Protein AF-R9MU94-F1 (afdb_monomer_lite)

Secondary structure (DSSP, 8-state):
---HHHHHHHTT--SHHHHHHHHHT-S-HHHHHHHHHHHHHHHHHHHHHHHHHHHHHHHHHHHHHHHHHHS---

Structure (mmCIF, N/CA/C/O backbone):
data_AF-R9MU94-F1
#
_entry.id   AF-R9MU94-F1
#
loop_
_atom_site.group_PDB
_atom_site.id
_atom_site.type_symbol
_atom_site.label_atom_id
_atom_site.label_alt_id
_atom_site.label_comp_id
_atom_site.label_asym_id
_atom_site.label_entity_id
_atom_site.label_seq_id
_atom_site.pdbx_PDB_ins_code
_atom_site.Cartn_x
_atom_site.Cartn_y
_atom_site.Cartn_z
_atom_site.occupancy
_atom_site.B_iso_or_equiv
_atom_site.auth_seq_id
_atom_site.auth_comp_id
_atom_site.auth_asym_id
_atom_site.auth_atom_id
_atom_site.pdbx_PDB_model_num
ATOM 1 N N . MET A 1 1 ? -10.295 -2.283 23.012 1.00 86.81 1 MET A N 1
ATOM 2 C CA . MET A 1 1 ? -8.831 -2.195 23.051 1.00 86.81 1 MET A CA 1
ATOM 3 C C . MET A 1 1 ? -8.300 -3.033 21.922 1.00 86.81 1 MET A C 1
ATOM 5 O O . MET A 1 1 ? -8.383 -4.253 21.996 1.00 86.81 1 MET A O 1
ATOM 9 N N . PHE A 1 2 ? -7.815 -2.367 20.887 1.00 93.56 2 PHE A N 1
ATOM 10 C CA . PHE A 1 2 ? -7.100 -3.002 19.795 1.00 93.56 2 PHE A CA 1
ATOM 11 C C . PHE A 1 2 ? -5.815 -3.678 20.293 1.00 93.56 2 PHE A C 1
ATOM 13 O O . PHE A 1 2 ? -5.082 -3.128 21.118 1.00 93.56 2 PHE A O 1
ATOM 20 N N . THR A 1 3 ? -5.546 -4.881 19.802 1.00 95.38 3 THR A N 1
ATOM 21 C CA . THR A 1 3 ? -4.429 -5.726 20.225 1.00 95.38 3 THR A CA 1
ATOM 22 C C . THR A 1 3 ? -3.474 -6.024 19.074 1.00 95.38 3 THR A C 1
ATOM 24 O O . THR A 1 3 ? -3.732 -5.750 17.902 1.00 95.38 3 THR A O 1
ATOM 27 N N . PHE A 1 4 ? -2.343 -6.644 19.404 1.00 93.25 4 PHE A N 1
ATOM 28 C CA . PHE A 1 4 ? -1.403 -7.111 18.392 1.00 93.25 4 PHE A CA 1
ATOM 29 C C . PHE A 1 4 ? -1.977 -8.235 17.505 1.00 93.25 4 PHE A C 1
ATOM 31 O O . PHE A 1 4 ? -1.610 -8.341 16.335 1.00 93.25 4 PHE A O 1
ATOM 38 N N . GLU A 1 5 ? -2.892 -9.063 18.022 1.00 97.25 5 GLU A N 1
ATOM 39 C CA . GLU A 1 5 ? -3.578 -10.080 17.208 1.00 97.25 5 GLU A CA 1
ATOM 40 C C . GLU A 1 5 ? -4.529 -9.442 16.186 1.00 97.25 5 GLU A C 1
ATOM 42 O O . GLU A 1 5 ? -4.590 -9.890 15.036 1.00 97.25 5 GLU A O 1
ATOM 47 N N . ASP A 1 6 ? -5.193 -8.346 16.559 1.00 95.06 6 ASP A N 1
ATOM 48 C CA . ASP A 1 6 ? -6.035 -7.572 15.641 1.00 95.06 6 ASP A CA 1
ATOM 49 C C . ASP A 1 6 ? -5.185 -6.974 14.510 1.00 95.06 6 ASP A C 1
ATOM 51 O O . ASP A 1 6 ? -5.529 -7.093 13.333 1.00 95.06 6 ASP A O 1
ATOM 55 N N . PHE A 1 7 ? -4.004 -6.436 14.839 1.00 92.69 7 PHE A N 1
ATOM 56 C CA . PHE A 1 7 ? -3.054 -5.939 13.840 1.00 92.69 7 PHE A CA 1
ATOM 57 C C . PHE A 1 7 ? -2.609 -7.023 12.853 1.00 92.69 7 PHE A C 1
ATOM 59 O O . PHE A 1 7 ? -2.632 -6.811 11.640 1.00 92.69 7 PHE A O 1
ATOM 66 N N . LYS A 1 8 ? -2.220 -8.204 13.353 1.00 94.50 8 LYS A N 1
ATOM 67 C CA . LYS A 1 8 ? -1.822 -9.328 12.489 1.00 94.50 8 LYS A CA 1
ATOM 68 C C . LYS A 1 8 ? -2.955 -9.777 11.572 1.00 94.50 8 LYS A C 1
ATOM 70 O O . LYS A 1 8 ? -2.680 -10.226 10.461 1.00 94.50 8 LYS A O 1
ATOM 75 N N . SER A 1 9 ? -4.198 -9.668 12.030 1.00 95.69 9 SER A N 1
ATOM 76 C CA . SER A 1 9 ? -5.374 -9.986 11.222 1.00 95.69 9 SER A CA 1
ATOM 77 C C . SER A 1 9 ? -5.540 -8.983 10.080 1.00 95.69 9 SER A C 1
ATOM 79 O O . SER A 1 9 ? -5.683 -9.407 8.937 1.00 95.69 9 SER A O 1
ATOM 81 N N . LEU A 1 10 ? -5.395 -7.678 10.349 1.00 94.81 10 LEU A N 1
ATOM 82 C CA . LEU A 1 10 ? -5.397 -6.645 9.304 1.00 94.81 10 LEU A CA 1
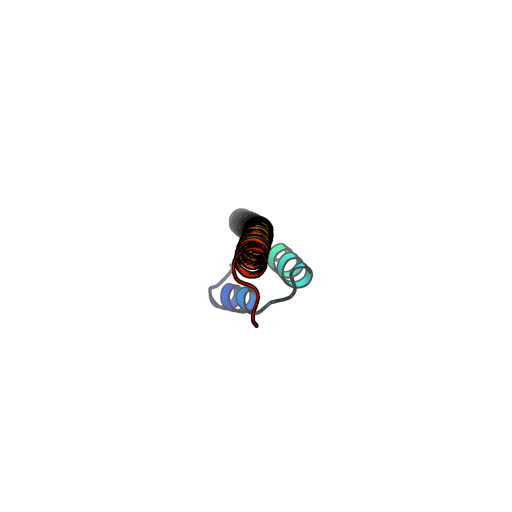ATOM 83 C C . LEU A 1 10 ? -4.274 -6.851 8.278 1.00 94.81 10 LEU A C 1
ATOM 85 O O . LEU A 1 10 ? -4.513 -6.774 7.079 1.00 94.81 10 LEU A O 1
ATOM 89 N N . ALA A 1 11 ? -3.057 -7.170 8.729 1.00 90.38 11 ALA A N 1
ATOM 90 C CA . ALA A 1 11 ? -1.894 -7.341 7.853 1.00 90.38 11 ALA A CA 1
ATOM 91 C C . ALA A 1 11 ? -2.006 -8.521 6.864 1.00 90.38 11 ALA A C 1
ATOM 93 O O . ALA A 1 11 ? -1.209 -8.620 5.933 1.00 90.38 11 ALA A O 1
ATOM 94 N N . ARG A 1 12 ? -2.965 -9.432 7.070 1.00 93.62 12 ARG A N 1
ATOM 95 C CA . ARG A 1 12 ? -3.240 -10.557 6.163 1.00 93.62 12 ARG A CA 1
ATOM 96 C C . ARG A 1 12 ? -4.230 -10.209 5.054 1.00 93.62 12 ARG A C 1
ATOM 98 O O . ARG A 1 12 ? -4.359 -10.993 4.118 1.00 93.62 12 ARG A O 1
ATOM 105 N N . ILE A 1 13 ? -4.925 -9.079 5.157 1.00 95.12 13 ILE A N 1
ATOM 106 C CA . ILE A 1 13 ? -5.913 -8.659 4.168 1.00 95.12 13 ILE A CA 1
ATOM 107 C C . ILE A 1 13 ? -5.176 -8.042 2.979 1.00 95.12 13 ILE A C 1
ATOM 109 O O . ILE A 1 13 ? -4.484 -7.033 3.112 1.00 95.12 13 ILE A O 1
ATOM 113 N N . THR A 1 14 ? -5.310 -8.667 1.811 1.00 91.88 14 THR A N 1
ATOM 114 C CA . THR A 1 14 ? -4.664 -8.211 0.572 1.00 91.88 14 THR A CA 1
ATOM 115 C C . THR A 1 14 ? -5.578 -7.354 -0.292 1.00 91.88 14 THR A C 1
ATOM 117 O O . THR A 1 14 ? -5.085 -6.570 -1.102 1.00 91.88 14 THR A O 1
ATOM 120 N N . ASP A 1 15 ? -6.897 -7.508 -0.148 1.00 93.94 15 ASP A N 1
ATOM 121 C CA . ASP A 1 15 ? -7.858 -6.648 -0.827 1.00 93.94 15 ASP A CA 1
ATOM 122 C C . ASP A 1 15 ? -7.936 -5.285 -0.129 1.00 93.94 15 ASP A C 1
ATOM 124 O O . ASP A 1 15 ? -8.075 -5.180 1.092 1.00 93.94 15 ASP A O 1
ATOM 128 N N . ARG A 1 16 ? -7.814 -4.214 -0.913 1.00 90.44 16 ARG A N 1
ATOM 129 C CA . ARG A 1 16 ? -7.742 -2.852 -0.377 1.00 90.44 16 ARG A CA 1
ATOM 130 C C . ARG A 1 16 ? -9.049 -2.438 0.294 1.00 90.44 16 ARG A C 1
ATOM 132 O O . ARG A 1 16 ? -9.011 -1.794 1.342 1.00 90.44 16 ARG A O 1
ATOM 139 N N . ASP A 1 17 ? -10.182 -2.744 -0.324 1.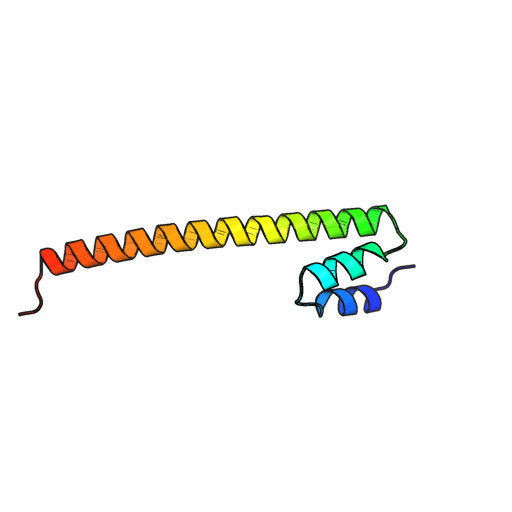00 93.38 17 ASP A N 1
ATOM 140 C CA . ASP A 1 17 ? -11.481 -2.262 0.141 1.00 93.38 17 ASP A CA 1
ATOM 141 C C . ASP A 1 17 ? -11.937 -3.068 1.366 1.00 93.38 17 ASP A C 1
ATOM 143 O O . ASP A 1 17 ? -12.490 -2.498 2.313 1.00 93.38 17 ASP A O 1
ATOM 147 N N . GLU A 1 18 ? -11.593 -4.357 1.413 1.00 96.44 18 GLU A N 1
ATOM 148 C CA . GLU A 1 18 ? -11.704 -5.196 2.608 1.00 96.44 18 GLU A CA 1
ATOM 149 C C . GLU A 1 18 ? -10.845 -4.646 3.757 1.00 96.44 18 GLU A C 1
ATOM 151 O O . GLU A 1 18 ? -11.344 -4.465 4.871 1.00 96.44 18 GLU A O 1
ATOM 156 N N . LEU A 1 19 ? -9.582 -4.291 3.492 1.00 95.56 19 LEU A N 1
ATOM 157 C CA . LEU A 1 19 ? -8.682 -3.746 4.509 1.00 95.56 19 LEU A CA 1
ATOM 158 C C . LEU A 1 19 ? -9.177 -2.396 5.039 1.00 95.56 19 LEU A C 1
ATOM 160 O O . LEU A 1 19 ? -9.184 -2.177 6.251 1.00 95.56 19 LEU A O 1
ATOM 164 N N . MET A 1 20 ? -9.643 -1.501 4.163 1.00 94.12 20 MET A N 1
ATOM 165 C CA . MET A 1 20 ? -10.237 -0.229 4.591 1.00 94.12 20 MET A CA 1
ATOM 166 C C . MET A 1 20 ? -11.486 -0.442 5.445 1.00 94.12 20 MET A C 1
ATOM 168 O O . MET A 1 20 ? -11.652 0.228 6.465 1.00 94.12 20 MET A O 1
ATOM 172 N N . SER A 1 21 ? -12.343 -1.387 5.057 1.00 96.38 21 SER A N 1
ATOM 173 C CA . SER A 1 21 ? -13.552 -1.721 5.811 1.00 96.38 21 SER A CA 1
ATOM 174 C C . SER A 1 21 ? -13.216 -2.277 7.195 1.00 96.38 21 SER A C 1
ATOM 176 O O . SER A 1 21 ? -13.854 -1.891 8.173 1.00 96.38 21 SER A O 1
ATOM 178 N N . ALA A 1 22 ? -12.187 -3.121 7.301 1.00 96.56 22 ALA A N 1
ATOM 179 C CA . ALA A 1 22 ? -11.716 -3.667 8.569 1.00 96.56 22 ALA A CA 1
ATOM 180 C C . ALA A 1 22 ? -11.082 -2.590 9.469 1.00 96.56 22 ALA A C 1
ATOM 182 O O . ALA A 1 22 ? -11.395 -2.517 10.657 1.00 96.56 22 ALA A O 1
ATOM 183 N N . VAL A 1 23 ? -10.260 -1.695 8.908 1.00 95.88 23 VAL A N 1
ATOM 184 C CA . VAL A 1 23 ? -9.690 -0.550 9.643 1.00 95.88 23 VAL A CA 1
ATOM 185 C C . VAL A 1 23 ? -10.786 0.391 10.148 1.00 95.88 23 VAL A C 1
ATOM 187 O O . VAL A 1 23 ? -10.684 0.902 11.261 1.00 95.88 23 VAL A O 1
ATOM 190 N N . ALA A 1 24 ? -11.871 0.583 9.391 1.00 96.06 24 ALA A N 1
ATOM 191 C CA . ALA A 1 24 ? -12.987 1.433 9.809 1.00 96.06 24 ALA A CA 1
ATOM 192 C C . ALA A 1 24 ? -13.651 0.968 11.122 1.00 96.06 24 ALA A C 1
ATOM 194 O O . ALA A 1 24 ? -14.181 1.807 11.859 1.00 96.06 24 ALA A O 1
ATOM 195 N N . GLN A 1 25 ? -13.585 -0.338 11.422 1.00 95.75 25 GLN A N 1
ATOM 196 C CA . GLN A 1 25 ? -14.131 -0.949 12.640 1.00 95.75 25 GLN A CA 1
ATOM 197 C C . GLN A 1 25 ? -13.234 -0.777 13.875 1.00 95.75 25 GLN A C 1
ATOM 199 O O . GLN A 1 25 ? -13.662 -1.117 14.977 1.00 95.75 25 GLN A O 1
ATOM 204 N N . VAL A 1 26 ? -12.008 -0.256 13.727 1.00 95.94 26 VAL A N 1
ATOM 205 C CA . VAL A 1 26 ? -11.129 0.026 14.871 1.00 95.94 26 VAL A CA 1
ATOM 206 C C . VAL A 1 26 ? -11.778 1.111 15.743 1.00 95.94 26 VAL A C 1
ATOM 208 O O . VAL A 1 26 ? -12.052 2.206 15.239 1.00 95.94 26 VAL A O 1
ATOM 211 N N . PRO A 1 27 ? -12.054 0.832 17.032 1.00 94.62 27 PRO A N 1
ATOM 212 C CA . PRO A 1 27 ? -12.812 1.749 17.876 1.00 94.62 27 PRO A CA 1
ATOM 213 C C . PRO A 1 27 ? -11.982 2.949 18.339 1.00 94.62 27 PRO A C 1
ATOM 215 O O . PRO A 1 27 ? -12.532 4.027 18.553 1.00 94.62 27 PRO A O 1
ATOM 218 N N . GLU A 1 28 ? -10.667 2.786 18.492 1.00 96.69 28 GLU A N 1
ATOM 219 C CA . GLU A 1 28 ? -9.763 3.867 18.871 1.00 96.69 28 GLU A CA 1
ATOM 220 C C . GLU A 1 28 ? -9.549 4.830 17.688 1.00 96.69 28 GLU A C 1
ATOM 222 O O . GLU A 1 28 ? -8.886 4.497 16.704 1.00 96.69 28 GLU A O 1
ATOM 227 N N . GLU A 1 29 ? -10.112 6.039 17.784 1.00 96.88 29 GLU A N 1
ATOM 228 C CA . GLU A 1 29 ? -10.144 7.026 16.693 1.00 96.88 29 GLU A CA 1
ATOM 229 C C . GLU A 1 29 ? -8.752 7.423 16.191 1.00 96.88 29 GLU A C 1
ATOM 231 O O . GLU A 1 29 ? -8.511 7.409 14.980 1.00 96.88 29 GLU A O 1
ATOM 236 N N . ASP A 1 30 ? -7.828 7.722 17.105 1.00 97.44 30 ASP A N 1
ATOM 237 C CA . ASP A 1 30 ? -6.456 8.106 16.759 1.00 97.44 30 ASP A CA 1
ATOM 238 C C . ASP A 1 30 ? -5.730 6.974 16.025 1.00 97.44 30 ASP A C 1
ATOM 240 O O . ASP A 1 30 ? -5.056 7.200 15.017 1.00 97.44 30 ASP A O 1
ATOM 244 N N . LEU A 1 31 ? -5.915 5.732 16.485 1.00 95.69 31 LEU A N 1
ATOM 245 C CA . LEU A 1 31 ? -5.322 4.555 15.856 1.00 95.69 31 LEU A CA 1
ATOM 246 C C . LEU A 1 31 ? -5.911 4.318 14.464 1.00 95.69 31 LEU A C 1
ATOM 248 O O . LEU A 1 31 ? -5.166 4.135 13.503 1.00 95.69 31 LEU A O 1
ATOM 252 N N . ARG A 1 32 ? -7.240 4.360 14.336 1.00 96.56 32 ARG A N 1
ATOM 253 C CA . ARG A 1 32 ? -7.929 4.237 13.048 1.00 96.56 32 ARG A CA 1
ATOM 254 C C . ARG A 1 32 ? -7.449 5.299 12.058 1.00 96.56 32 ARG A C 1
ATOM 256 O O . ARG A 1 32 ? -7.166 4.987 10.903 1.00 96.56 32 ARG A O 1
ATOM 263 N N . THR A 1 33 ? -7.298 6.536 12.520 1.00 97.25 33 THR A N 1
ATOM 264 C CA . THR A 1 33 ? -6.790 7.653 11.717 1.00 97.25 33 THR A CA 1
ATOM 265 C C . THR A 1 33 ? -5.353 7.399 11.261 1.00 97.25 33 THR A C 1
ATOM 267 O O . THR A 1 33 ? -5.059 7.512 10.070 1.00 97.25 33 THR A O 1
ATOM 270 N N . ALA A 1 34 ? -4.466 6.976 12.166 1.00 96.38 34 ALA A N 1
ATOM 271 C CA . ALA A 1 34 ? -3.082 6.637 11.833 1.00 96.38 34 ALA A CA 1
ATOM 272 C C . ALA A 1 34 ? -2.982 5.485 10.814 1.00 96.38 34 ALA A C 1
ATOM 274 O O . ALA A 1 34 ? -2.172 5.542 9.883 1.00 96.38 34 ALA A O 1
ATOM 275 N N . LEU A 1 35 ? -3.835 4.465 10.942 1.00 95.06 35 LEU A N 1
ATOM 276 C CA . LEU A 1 35 ? -3.911 3.355 9.991 1.00 95.06 35 LEU A CA 1
ATOM 277 C C . LEU A 1 35 ? -4.369 3.836 8.607 1.00 95.06 35 LEU A C 1
ATOM 279 O O . LEU A 1 35 ? -3.738 3.490 7.609 1.00 95.06 35 LEU A O 1
ATOM 283 N N . PHE A 1 36 ? -5.390 4.694 8.525 1.00 95.44 36 PHE A N 1
ATOM 284 C CA . PHE A 1 36 ? -5.827 5.263 7.246 1.00 95.44 36 PHE A CA 1
ATOM 285 C C . PHE A 1 36 ? -4.764 6.138 6.577 1.00 95.44 36 PHE A C 1
ATOM 287 O O . PHE A 1 36 ? -4.534 5.995 5.375 1.00 95.44 36 PHE A O 1
ATOM 294 N N . PHE A 1 37 ? -4.073 7.000 7.329 1.00 96.25 37 PHE A N 1
ATOM 295 C CA . PHE A 1 37 ? -2.956 7.781 6.787 1.00 96.25 37 PHE A CA 1
ATOM 296 C C . PHE A 1 37 ? -1.844 6.881 6.243 1.00 96.25 37 PHE A C 1
ATOM 298 O O . PHE A 1 37 ? -1.309 7.143 5.164 1.00 96.25 37 PHE A O 1
ATOM 305 N N . THR A 1 38 ? -1.531 5.799 6.957 1.00 92.88 38 THR A N 1
ATOM 306 C CA . THR A 1 38 ? -0.534 4.814 6.522 1.00 92.88 38 THR A CA 1
ATOM 307 C C . THR A 1 38 ? -0.955 4.147 5.213 1.00 92.88 38 THR A C 1
ATOM 309 O O . THR A 1 38 ? -0.177 4.120 4.260 1.00 92.88 38 THR A O 1
ATOM 312 N N . LEU A 1 39 ? -2.205 3.681 5.120 1.00 91.75 39 LEU A N 1
ATOM 313 C CA . LEU A 1 39 ? -2.749 3.075 3.900 1.00 91.75 39 LEU A CA 1
ATOM 314 C C . LEU A 1 39 ? -2.717 4.039 2.710 1.00 91.75 39 LEU A C 1
ATOM 316 O O . LEU A 1 39 ? -2.309 3.652 1.613 1.00 91.75 39 LEU A O 1
ATOM 320 N N . LEU A 1 40 ? -3.084 5.304 2.929 1.00 92.56 40 LEU A N 1
ATOM 321 C CA . LEU A 1 40 ? -3.027 6.343 1.903 1.00 92.56 40 LEU A CA 1
ATOM 322 C C . LEU A 1 40 ? -1.590 6.573 1.408 1.00 92.56 40 LEU A C 1
ATOM 324 O O . LEU A 1 40 ? -1.354 6.643 0.200 1.00 92.56 40 LEU A O 1
ATOM 328 N N . ALA A 1 41 ? -0.624 6.651 2.327 1.00 94.31 41 ALA A N 1
ATOM 329 C CA . ALA A 1 41 ? 0.788 6.822 1.993 1.00 94.31 41 ALA A CA 1
ATOM 330 C C . ALA A 1 41 ? 1.357 5.618 1.223 1.00 94.31 41 ALA A C 1
ATOM 332 O O . ALA A 1 41 ? 2.109 5.803 0.262 1.00 94.31 41 ALA A O 1
ATOM 333 N N . CYS A 1 42 ? 0.984 4.392 1.600 1.00 90.50 42 CYS A N 1
ATOM 334 C CA . CYS A 1 42 ? 1.359 3.179 0.873 1.00 90.50 42 CYS A CA 1
ATOM 335 C C . CYS A 1 42 ? 0.780 3.172 -0.546 1.00 90.50 42 CYS A C 1
ATOM 337 O O . CYS A 1 42 ? 1.525 2.960 -1.503 1.00 90.50 42 CYS A O 1
ATOM 339 N N . GLY A 1 43 ? -0.515 3.471 -0.695 1.00 90.19 43 GLY A N 1
ATOM 340 C CA . G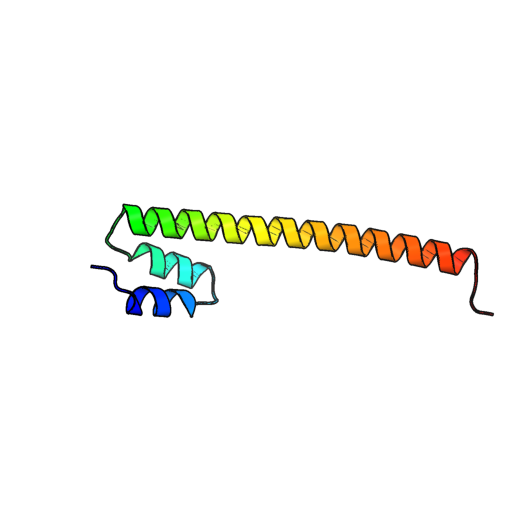LY A 1 43 ? -1.169 3.557 -2.003 1.00 90.19 43 GLY A CA 1
ATOM 341 C C . GLY A 1 43 ? -0.490 4.576 -2.921 1.00 90.19 43 GLY A C 1
ATOM 342 O O . GLY A 1 43 ? -0.140 4.255 -4.056 1.00 90.19 43 GLY A O 1
ATOM 343 N N . LYS A 1 44 ? -0.195 5.775 -2.401 1.00 93.62 44 LYS A N 1
ATOM 344 C CA . LYS A 1 44 ? 0.522 6.811 -3.160 1.00 93.62 44 LYS A CA 1
ATOM 345 C C . LYS A 1 44 ? 1.943 6.403 -3.539 1.00 93.62 44 LYS A C 1
ATOM 347 O O . LYS A 1 44 ? 2.366 6.682 -4.657 1.00 93.62 44 LYS A O 1
ATOM 352 N N . ASN A 1 45 ? 2.669 5.720 -2.656 1.00 95.00 45 ASN A N 1
ATOM 353 C CA . ASN A 1 45 ? 4.001 5.206 -2.985 1.00 95.00 45 ASN A CA 1
ATOM 354 C C . ASN A 1 45 ? 3.963 4.174 -4.116 1.00 95.00 45 ASN A C 1
ATOM 356 O O . ASN A 1 45 ? 4.812 4.221 -5.001 1.00 95.00 45 ASN A O 1
ATOM 360 N N . ILE A 1 46 ? 2.982 3.268 -4.119 1.00 93.50 46 ILE A N 1
ATOM 361 C CA . ILE A 1 46 ? 2.824 2.279 -5.195 1.00 93.50 46 ILE A CA 1
ATOM 362 C C . ILE A 1 46 ? 2.555 2.979 -6.531 1.00 93.50 46 ILE A C 1
ATOM 364 O O . ILE A 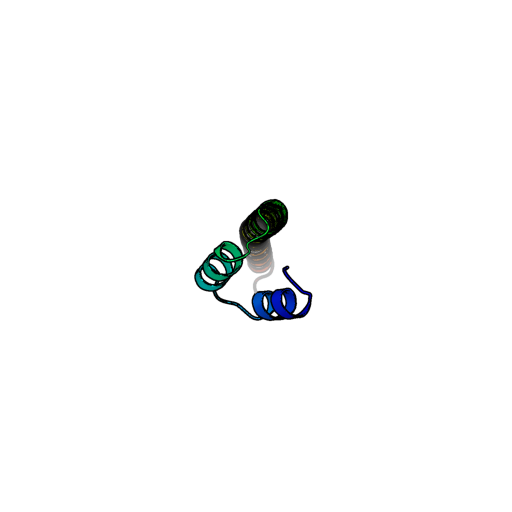1 46 ? 3.210 2.664 -7.522 1.00 93.50 46 ILE A O 1
ATOM 368 N N . GLU A 1 47 ? 1.646 3.959 -6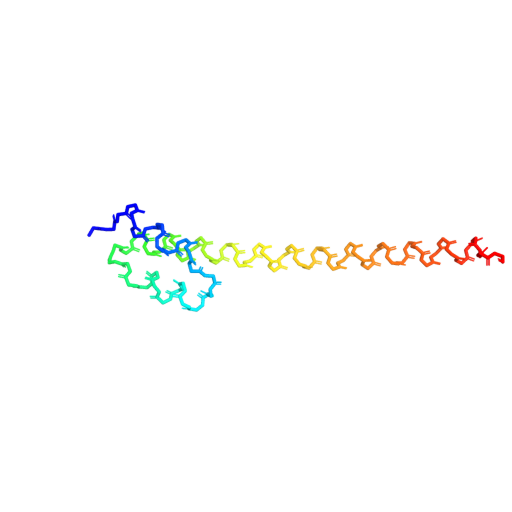.559 1.00 95.88 47 GLU A N 1
ATOM 369 C CA . GLU A 1 47 ? 1.365 4.756 -7.762 1.00 95.88 47 GLU A CA 1
ATOM 370 C C . GLU A 1 47 ? 2.631 5.441 -8.303 1.00 95.88 47 GLU A C 1
ATOM 372 O O . GLU A 1 47 ? 2.936 5.331 -9.492 1.00 95.88 47 GLU A O 1
ATOM 377 N N . ILE A 1 48 ? 3.395 6.106 -7.429 1.00 97.00 48 ILE A N 1
ATOM 378 C CA . ILE A 1 48 ? 4.645 6.787 -7.795 1.00 97.00 48 ILE A CA 1
ATOM 379 C C . ILE A 1 48 ? 5.673 5.788 -8.331 1.00 97.00 48 ILE A C 1
ATOM 381 O O . ILE A 1 48 ? 6.268 6.021 -9.382 1.00 97.00 48 ILE A O 1
ATOM 385 N N . ASN A 1 49 ? 5.869 4.665 -7.640 1.00 97.31 49 ASN A N 1
ATOM 386 C CA . ASN A 1 49 ? 6.840 3.650 -8.038 1.00 97.31 49 ASN A CA 1
ATOM 387 C C . ASN A 1 49 ? 6.486 3.020 -9.385 1.00 97.31 49 ASN A C 1
ATOM 389 O O . ASN A 1 49 ? 7.374 2.825 -10.212 1.00 97.31 49 ASN A O 1
ATOM 393 N N . ASN A 1 50 ? 5.206 2.747 -9.639 1.00 97.62 50 ASN A N 1
ATOM 394 C CA . ASN A 1 50 ? 4.754 2.218 -10.924 1.00 97.62 50 ASN A CA 1
ATOM 395 C C . ASN A 1 50 ? 5.032 3.200 -12.067 1.00 97.62 50 ASN A C 1
ATOM 397 O O . ASN A 1 50 ? 5.515 2.801 -13.126 1.00 97.62 50 ASN A O 1
ATOM 401 N N . GLU A 1 51 ? 4.781 4.491 -11.848 1.00 98.19 51 GLU A N 1
ATOM 402 C CA . GLU A 1 51 ? 5.071 5.524 -12.841 1.00 98.19 51 GLU A CA 1
ATOM 403 C C . GLU A 1 51 ? 6.579 5.686 -13.087 1.00 98.19 51 GLU A C 1
ATOM 405 O O . GLU A 1 51 ? 7.009 5.833 -14.233 1.00 98.19 51 GLU A O 1
ATOM 410 N N . LEU A 1 52 ? 7.401 5.620 -12.035 1.00 98.31 52 LEU A N 1
ATOM 411 C CA . LEU A 1 52 ? 8.860 5.627 -12.167 1.00 98.31 52 LEU A CA 1
ATOM 412 C C . LEU A 1 52 ? 9.345 4.424 -12.978 1.00 98.31 52 LEU A C 1
ATOM 414 O O . LEU A 1 52 ? 10.083 4.601 -13.947 1.00 98.31 52 LEU A O 1
ATOM 418 N N . TRP A 1 53 ? 8.874 3.221 -12.648 1.00 98.00 53 TRP A N 1
ATOM 419 C CA . TRP A 1 53 ? 9.213 2.006 -13.386 1.00 98.00 53 TRP A CA 1
ATOM 420 C C . TRP A 1 53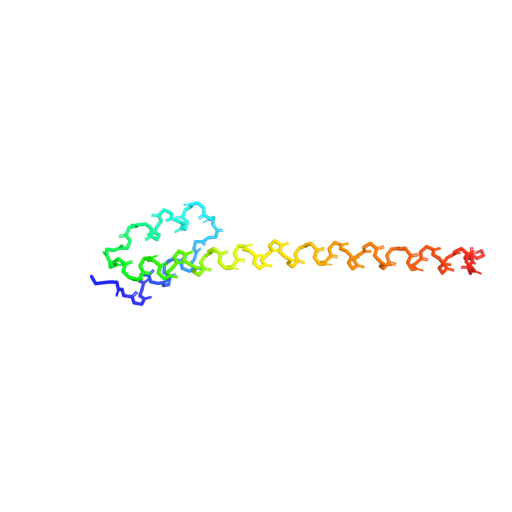 ? 8.814 2.085 -14.855 1.00 98.00 53 TRP A C 1
ATOM 422 O O . TRP A 1 53 ? 9.618 1.740 -15.720 1.00 98.00 53 TRP A O 1
ATOM 432 N N . ARG A 1 54 ? 7.615 2.595 -15.157 1.00 98.25 54 ARG A N 1
ATOM 433 C CA . ARG A 1 54 ? 7.164 2.806 -16.537 1.00 98.25 54 ARG A CA 1
ATOM 434 C C . ARG A 1 54 ? 8.125 3.718 -17.305 1.00 98.25 54 ARG A C 1
ATOM 436 O O . ARG A 1 54 ? 8.529 3.385 -18.418 1.00 98.25 54 ARG A O 1
ATOM 443 N N . ARG A 1 55 ? 8.528 4.849 -16.714 1.00 98.12 55 ARG A N 1
ATOM 444 C CA . ARG A 1 55 ? 9.461 5.802 -17.345 1.00 98.12 55 ARG A CA 1
ATOM 445 C C . ARG A 1 55 ? 10.836 5.198 -17.589 1.00 98.12 55 ARG A C 1
ATOM 447 O O . ARG A 1 55 ? 11.402 5.414 -18.661 1.00 98.12 55 ARG A O 1
ATOM 454 N N . GLU A 1 56 ? 11.371 4.466 -16.618 1.00 98.06 56 GLU A N 1
ATOM 455 C CA . GLU A 1 56 ? 12.672 3.809 -16.760 1.00 98.06 56 GLU A CA 1
ATOM 456 C C . GLU A 1 56 ? 12.627 2.697 -17.806 1.00 98.06 56 GLU A C 1
ATOM 458 O O . GLU A 1 56 ? 13.524 2.605 -18.643 1.00 98.06 56 GLU A O 1
ATOM 463 N N . HIS A 1 57 ? 11.540 1.927 -17.854 1.00 98.00 57 HIS A N 1
ATOM 464 C CA . HIS A 1 57 ? 11.339 0.922 -18.890 1.00 98.00 57 HIS A CA 1
ATOM 465 C C . HIS A 1 57 ? 11.284 1.549 -20.294 1.00 98.00 57 HIS A C 1
ATOM 467 O O . HIS A 1 57 ? 11.960 1.094 -21.214 1.00 98.00 57 HIS A O 1
ATOM 473 N N . GLU A 1 58 ? 10.568 2.663 -20.466 1.00 98.19 58 GLU A N 1
ATOM 474 C CA . GLU A 1 58 ? 10.550 3.400 -21.736 1.00 98.19 58 GLU A CA 1
ATOM 475 C C . GLU A 1 58 ? 11.919 3.972 -22.124 1.00 98.19 58 GLU A C 1
ATOM 477 O O . GLU A 1 58 ? 12.263 4.018 -23.308 1.00 98.19 58 GLU A O 1
ATOM 482 N N . ARG A 1 59 ? 12.708 4.436 -21.147 1.00 98.00 59 ARG A N 1
ATOM 483 C CA . ARG A 1 59 ? 14.085 4.898 -21.381 1.00 98.00 59 ARG A CA 1
ATOM 484 C C . ARG A 1 59 ? 14.976 3.751 -21.841 1.00 98.00 59 ARG A C 1
ATOM 486 O O . ARG A 1 59 ? 15.693 3.931 -22.824 1.00 98.00 59 ARG A O 1
ATOM 493 N N . ALA A 1 60 ? 14.888 2.597 -21.184 1.00 97.50 60 ALA A N 1
ATOM 494 C CA . ALA A 1 60 ? 15.629 1.398 -21.557 1.00 97.50 60 ALA A CA 1
ATOM 495 C C . ALA A 1 60 ? 15.282 0.949 -22.984 1.00 97.50 60 ALA A C 1
ATOM 497 O O . ALA A 1 60 ? 16.185 0.804 -23.804 1.00 97.50 60 ALA A O 1
ATOM 498 N N . ASN A 1 61 ? 13.991 0.865 -23.326 1.00 97.56 61 ASN A N 1
ATOM 499 C CA . ASN A 1 61 ? 13.544 0.471 -24.667 1.00 97.56 61 ASN A CA 1
ATOM 500 C C . ASN A 1 61 ? 14.046 1.435 -25.755 1.00 97.56 61 ASN A C 1
ATOM 502 O O . ASN A 1 61 ? 14.479 1.005 -26.824 1.00 97.56 61 ASN A O 1
ATOM 506 N N . ARG A 1 62 ? 14.037 2.752 -25.492 1.00 97.19 62 ARG A N 1
ATOM 507 C CA . ARG A 1 62 ? 14.607 3.739 -26.428 1.00 97.19 62 ARG A CA 1
ATOM 508 C C . ARG A 1 62 ? 16.115 3.566 -26.597 1.00 97.19 62 ARG A C 1
ATOM 510 O O . ARG A 1 62 ? 16.603 3.639 -27.721 1.00 97.19 62 ARG A O 1
ATOM 517 N N . ALA A 1 63 ? 16.846 3.341 -25.507 1.00 96.44 63 ALA A N 1
ATOM 518 C CA . ALA A 1 63 ? 18.288 3.118 -25.560 1.00 96.44 63 ALA A CA 1
ATOM 519 C C . ALA A 1 63 ? 18.633 1.837 -26.337 1.00 96.44 63 ALA A C 1
ATOM 521 O O . ALA A 1 63 ? 19.516 1.862 -27.193 1.00 96.44 63 ALA A O 1
ATOM 522 N N . GLU A 1 64 ? 17.892 0.752 -26.105 1.00 96.25 64 GLU A N 1
ATOM 523 C CA . GLU A 1 64 ? 18.040 -0.506 -26.839 1.00 96.25 64 GLU A CA 1
ATOM 524 C C . GLU A 1 64 ? 17.791 -0.314 -28.341 1.00 96.25 64 GLU A C 1
ATOM 526 O O . GLU A 1 64 ? 18.609 -0.727 -29.162 1.00 96.25 64 GLU A O 1
ATOM 531 N N . ALA A 1 65 ? 16.711 0.379 -28.716 1.00 95.50 65 ALA A N 1
ATOM 532 C CA . ALA A 1 65 ? 16.406 0.666 -30.117 1.00 95.50 65 ALA A CA 1
ATOM 533 C C . ALA A 1 65 ? 17.507 1.501 -30.797 1.00 95.50 65 ALA A C 1
ATOM 535 O O . ALA A 1 65 ? 17.881 1.228 -31.939 1.00 95.50 65 ALA A O 1
ATOM 536 N N . MET A 1 66 ? 18.070 2.493 -30.095 1.00 95.25 66 MET A N 1
ATOM 537 C CA . MET A 1 66 ? 19.193 3.286 -30.610 1.00 95.25 66 MET A CA 1
ATOM 538 C C . MET A 1 66 ? 20.457 2.446 -30.811 1.00 95.25 66 MET A C 1
ATOM 540 O O . MET A 1 66 ? 21.182 2.674 -31.779 1.00 95.25 66 MET A O 1
ATOM 544 N N . LEU A 1 67 ? 20.732 1.494 -29.915 1.00 94.94 67 LEU A N 1
ATOM 545 C CA . LEU A 1 67 ? 21.872 0.588 -30.047 1.00 94.94 67 LEU A CA 1
ATOM 546 C C . LEU A 1 67 ? 21.698 -0.346 -31.247 1.00 94.94 67 LEU A C 1
ATOM 548 O O . LEU A 1 67 ? 22.579 -0.368 -32.102 1.00 94.94 67 LEU A O 1
ATOM 552 N N . LYS A 1 68 ? 20.545 -1.015 -31.375 1.00 93.44 68 LYS A N 1
ATOM 553 C CA . LYS A 1 68 ? 20.236 -1.899 -32.517 1.00 93.44 68 LYS A CA 1
ATOM 554 C C . LYS A 1 68 ? 20.269 -1.171 -33.859 1.00 93.44 68 LYS A C 1
ATOM 556 O O . LYS A 1 68 ? 20.697 -1.725 -34.860 1.00 93.44 68 LYS A O 1
ATOM 561 N N . SER A 1 69 ? 19.855 0.097 -33.892 1.00 92.44 69 SER A N 1
ATOM 562 C CA . SER A 1 69 ? 19.945 0.907 -35.111 1.00 92.44 69 SER A CA 1
ATOM 563 C C . SER A 1 69 ? 21.388 1.222 -35.521 1.00 92.44 69 SER A C 1
ATOM 565 O O . SER A 1 69 ? 21.637 1.430 -36.706 1.00 92.44 69 SER A O 1
ATOM 567 N N . LYS A 1 70 ? 22.321 1.319 -34.565 1.00 90.44 70 LYS A N 1
ATOM 568 C CA . LYS A 1 70 ? 23.742 1.604 -34.831 1.00 90.44 70 LYS A CA 1
ATOM 569 C C . LYS A 1 70 ? 24.567 0.348 -35.087 1.00 90.44 70 LYS A C 1
ATOM 571 O O . LYS A 1 70 ? 25.561 0.424 -35.800 1.00 90.44 70 LYS A O 1
ATOM 576 N N . PHE A 1 71 ? 24.161 -0.765 -34.491 1.00 89.44 71 PHE A N 1
ATOM 577 C CA . PHE A 1 71 ? 24.807 -2.064 -34.594 1.00 89.44 71 PHE A CA 1
ATOM 578 C C . PHE A 1 71 ? 23.724 -3.092 -34.940 1.00 89.44 71 PHE A C 1
ATOM 580 O O . PHE A 1 71 ? 23.189 -3.725 -34.030 1.00 89.44 71 PHE A O 1
ATOM 587 N N . PRO A 1 72 ? 23.312 -3.174 -36.218 1.00 78.19 72 PRO A N 1
ATOM 588 C CA . PRO A 1 72 ? 22.359 -4.186 -36.642 1.00 78.19 72 PRO A CA 1
ATOM 589 C C . PRO A 1 72 ? 22.981 -5.573 -36.462 1.00 78.19 72 PRO A C 1
ATOM 591 O O . PRO A 1 72 ? 24.170 -5.758 -36.718 1.00 78.19 72 PRO A O 1
ATOM 594 N N . ASP A 1 73 ? 22.177 -6.523 -35.994 1.00 79.56 73 ASP A N 1
ATOM 595 C CA . ASP A 1 73 ? 22.570 -7.926 -35.962 1.00 79.56 73 ASP A CA 1
ATOM 596 C C . ASP A 1 73 ? 22.605 -8.411 -37.426 1.00 79.56 73 ASP A C 1
ATOM 598 O O . ASP A 1 73 ? 21.561 -8.409 -38.082 1.00 79.56 73 ASP A O 1
ATOM 602 N N . ASP A 1 74 ? 23.804 -8.701 -37.950 1.00 67.44 74 ASP A N 1
ATOM 603 C CA . ASP A 1 74 ? 24.034 -9.213 -39.317 1.00 67.44 74 ASP A CA 1
ATOM 604 C C . ASP A 1 74 ? 23.192 -10.465 -39.643 1.00 67.44 74 ASP A C 1
ATOM 606 O O . ASP A 1 74 ? 23.068 -11.361 -38.769 1.00 67.44 74 ASP A O 1
#

Foldseek 3Di:
DDDPVLVVVLVPDPDLVVSLVSLVPPPPPVSSVVVVVVSVVVVVVVVVVVVVVVVVVVVVVVVVVVVCVVPPDD

Radius of gyration: 21.43 Å; chains: 1; bounding box: 39×19×62 Å

pLDDT: mean 94.26, std 4.75, range [67.44, 98.31]

Sequence (74 aa):
MFTFEDFKSLARITDRDELMSAVAQVPEEDLRTALFFTLLACGKNIEINNELWRREHERANRAEAMLKSKFPDD